Protein AF-A0A9D0VBL4-F1 (afdb_monomer_lite)

Foldseek 3Di:
DDDDDPPPPPPPDPQWAAWDDPDPPFIATPVRDTDGLVRLLVLLVPFPLLVVLVVVVVVLVVLLCVLVVVLVVLVVVLVVCVVVVHPVSVVSVVVSVVSVVSSVVSVVCVVVSVVVSSVSSSVSSRVSSRDD

Sequence (132 aa):
MIFVLSVAASGAEPFRAPIEEISHPRYEDGAHRPVAWGEVRSLARGSEAARRVRARRLGRTVLRVTFAGVTGLEVAATWSLARDDNFAALPLGAQAGMTGLCAVLL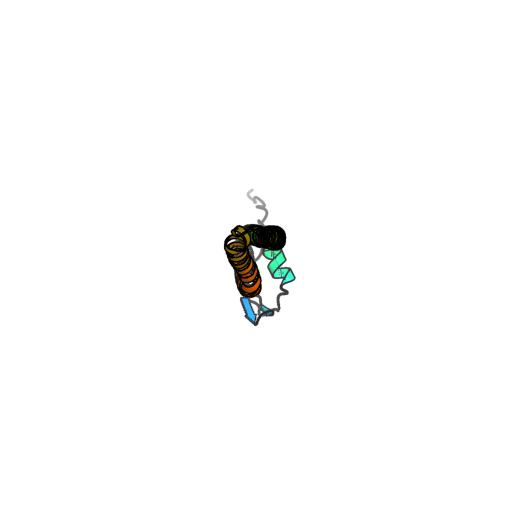WTSLPQQRLEDRALLLHGANQVLVQP

Secondary structure (DSSP, 8-state):
---------------PPPPEEEETTEEE-TT--EE-HHHHHHHTTTSHHHHHHHHHHHHHHHHHHHHHHHHHHHHHHHHHHHHTT-TTHHHHHHHHHHHHHHHHHHHHTHHHHHHHHHHHHHHHHHHHHH--

Radius of gyration: 25.79 Å; chains: 1; bounding box: 71×36×78 Å

Structure (mmCIF, N/CA/C/O backbone):
data_AF-A0A9D0VBL4-F1
#
_entry.id   AF-A0A9D0VBL4-F1
#
loop_
_atom_site.group_PDB
_atom_site.id
_atom_site.type_symbol
_atom_site.label_atom_id
_atom_site.label_alt_id
_atom_site.label_comp_id
_atom_site.label_asym_id
_atom_site.label_entity_id
_atom_site.label_seq_id
_atom_site.pdbx_PDB_ins_code
_atom_site.Cartn_x
_atom_site.Cartn_y
_atom_site.Cartn_z
_atom_site.occupancy
_atom_site.B_iso_or_equiv
_atom_site.auth_seq_id
_atom_site.auth_comp_id
_atom_site.auth_asym_id
_atom_site.auth_atom_id
_atom_site.pdbx_PDB_model_num
ATOM 1 N N . MET A 1 1 ? -46.074 24.354 46.840 1.00 37.19 1 MET A N 1
ATOM 2 C CA . MET A 1 1 ? -46.151 23.008 46.238 1.00 37.19 1 MET A CA 1
ATOM 3 C C . MET A 1 1 ? -44.958 22.875 45.301 1.00 37.19 1 MET A C 1
ATOM 5 O O . MET A 1 1 ? -44.937 23.525 44.268 1.00 37.19 1 MET A O 1
ATOM 9 N N . ILE A 1 2 ? -43.912 22.183 45.741 1.00 38.19 2 IL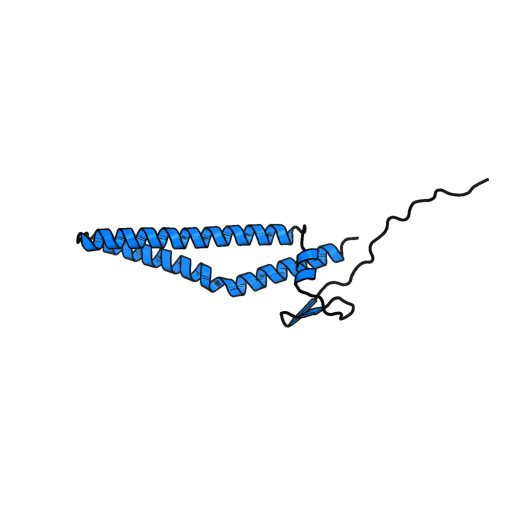E A N 1
ATOM 10 C CA . ILE A 1 2 ? -42.700 21.886 44.959 1.00 38.19 2 ILE A CA 1
ATOM 11 C C . ILE A 1 2 ? -42.865 20.453 44.459 1.00 38.19 2 ILE A C 1
ATOM 13 O O . ILE A 1 2 ? -43.261 19.646 45.283 1.00 38.19 2 ILE A O 1
ATOM 17 N N . PHE A 1 3 ? -42.604 20.161 43.180 1.00 32.22 3 PHE A N 1
ATOM 18 C CA . PHE A 1 3 ? -41.986 18.924 42.649 1.00 32.22 3 PHE A CA 1
ATOM 19 C C . PHE A 1 3 ? -41.888 19.087 41.116 1.00 32.22 3 PHE A C 1
ATOM 21 O O . PHE A 1 3 ? -42.908 19.193 40.449 1.00 32.22 3 PHE A O 1
ATOM 28 N N . VAL A 1 4 ? -40.734 19.480 40.564 1.00 34.00 4 VAL A N 1
ATOM 29 C CA . VAL A 1 4 ? -39.510 18.721 40.204 1.00 34.00 4 VAL A CA 1
ATOM 30 C C . VAL A 1 4 ? -39.441 18.589 38.679 1.00 34.00 4 VAL A C 1
ATOM 32 O O . VAL A 1 4 ? -40.259 17.925 38.052 1.00 34.00 4 VAL A O 1
ATOM 35 N N . LEU A 1 5 ? -38.443 19.270 38.103 1.00 38.03 5 LEU A N 1
ATOM 36 C CA . LEU A 1 5 ? -37.981 19.092 36.731 1.00 38.03 5 LEU A CA 1
ATOM 37 C C . LEU A 1 5 ? -37.617 17.618 36.508 1.00 38.03 5 LEU A C 1
ATOM 39 O O . LEU A 1 5 ? -36.695 17.108 37.144 1.00 38.03 5 LEU A O 1
ATOM 43 N N . SER A 1 6 ? -38.262 16.961 35.547 1.00 37.03 6 SER A N 1
ATOM 44 C CA . SER A 1 6 ? -37.695 15.774 34.909 1.00 37.03 6 SER A CA 1
ATOM 45 C C . SER A 1 6 ? -36.524 16.214 34.032 1.00 37.03 6 SER A C 1
ATOM 47 O O . SER A 1 6 ? -36.690 16.518 32.853 1.00 37.03 6 SER A O 1
ATOM 49 N N . VAL A 1 7 ? -35.328 16.271 34.618 1.00 43.00 7 VAL A N 1
ATOM 50 C CA . VAL A 1 7 ? -34.087 16.204 33.844 1.00 43.00 7 VAL A CA 1
ATOM 51 C C . VAL A 1 7 ? -34.059 14.808 33.238 1.00 43.00 7 VAL A C 1
ATOM 53 O O . VAL A 1 7 ? -33.879 13.817 33.945 1.00 43.00 7 VAL A O 1
ATOM 56 N N . ALA A 1 8 ? -34.323 14.733 31.934 1.00 40.31 8 ALA A N 1
ATOM 57 C CA . ALA A 1 8 ? -34.081 13.538 31.150 1.00 40.31 8 ALA A CA 1
ATOM 58 C C . ALA A 1 8 ? -32.628 13.124 31.392 1.00 40.31 8 ALA A C 1
ATOM 60 O O . ALA A 1 8 ? -31.702 13.874 31.079 1.00 40.31 8 ALA A O 1
ATOM 61 N N . ALA A 1 9 ? -32.453 11.962 32.019 1.00 37.75 9 ALA A N 1
ATOM 62 C CA . ALA A 1 9 ? -31.164 11.328 32.172 1.00 37.75 9 ALA A CA 1
ATOM 63 C C . ALA A 1 9 ? -30.532 11.230 30.781 1.00 37.75 9 ALA A C 1
ATOM 65 O O . ALA A 1 9 ? -31.030 10.516 29.909 1.00 37.75 9 ALA A O 1
ATOM 66 N N . SER A 1 10 ? -29.463 11.994 30.560 1.00 38.47 10 SER A N 1
ATOM 67 C CA . SER A 1 10 ? -28.549 11.751 29.457 1.00 38.47 10 SER A CA 1
ATOM 68 C C . SER A 1 10 ? -28.103 10.300 29.590 1.00 38.47 10 SER A C 1
ATOM 70 O O . SER A 1 10 ? -27.518 9.937 30.613 1.00 38.47 10 SER A O 1
ATOM 72 N N . GLY A 1 11 ? -28.443 9.465 28.609 1.00 36.50 11 GLY A N 1
ATOM 73 C CA . GLY A 1 11 ? -27.965 8.092 28.534 1.00 36.50 11 GLY A CA 1
ATOM 74 C C . GLY A 1 11 ? -26.449 8.107 28.406 1.00 36.50 11 GLY A C 1
ATOM 75 O O . GLY A 1 11 ? -25.931 8.193 27.300 1.00 36.50 11 GLY A O 1
ATOM 76 N N . ALA A 1 12 ? -25.757 8.086 29.543 1.00 39.22 12 ALA A N 1
ATOM 77 C CA . ALA A 1 12 ? -24.342 7.787 29.605 1.00 39.22 12 ALA A CA 1
ATOM 78 C C . ALA A 1 12 ? -24.206 6.313 29.216 1.00 39.22 12 ALA A C 1
ATOM 80 O O . ALA A 1 12 ? -24.600 5.424 29.976 1.00 39.22 12 ALA A O 1
ATOM 81 N N . GLU A 1 13 ? -23.740 6.063 27.994 1.00 46.62 13 GLU A N 1
ATOM 82 C CA . GLU A 1 13 ? -23.321 4.729 27.576 1.00 46.62 13 GLU A CA 1
ATOM 83 C C . GLU A 1 13 ? -22.285 4.221 28.596 1.00 46.62 13 GLU A C 1
ATOM 85 O O . GLU A 1 13 ? -21.379 4.966 28.985 1.00 46.62 13 GLU A O 1
ATOM 90 N N . PRO A 1 14 ? -22.425 2.988 29.111 1.00 51.72 14 PRO A N 1
ATOM 91 C CA . PRO A 1 14 ? -21.522 2.486 30.129 1.00 51.72 14 PRO A CA 1
ATOM 92 C C . PRO A 1 14 ? -20.116 2.377 29.542 1.00 51.72 14 PRO A C 1
ATOM 94 O O . PRO A 1 14 ? -19.897 1.653 28.570 1.00 51.72 14 PRO A O 1
ATOM 97 N N . PHE A 1 15 ? -19.174 3.077 30.178 1.00 55.50 15 PHE A N 1
ATOM 98 C CA . PHE A 1 15 ? -17.734 2.929 29.991 1.00 55.50 15 PHE A CA 1
ATOM 99 C C . PHE A 1 15 ? -17.378 1.454 29.748 1.00 55.50 15 PHE A C 1
ATOM 101 O O . PHE A 1 15 ? -17.535 0.610 30.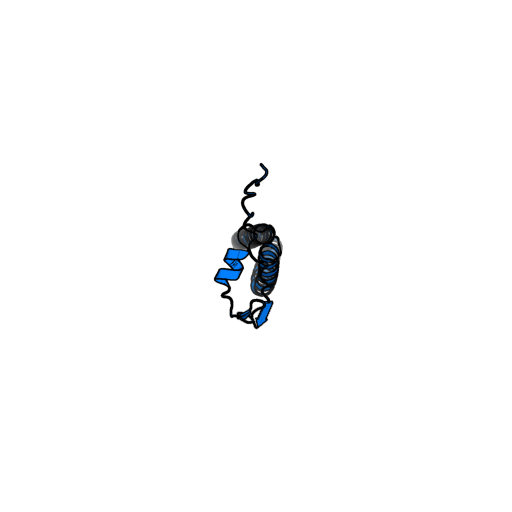637 1.00 55.50 15 PHE A O 1
ATOM 108 N N . ARG A 1 16 ? -16.941 1.128 28.527 1.00 62.75 16 ARG A N 1
ATOM 109 C CA . ARG A 1 16 ? -16.526 -0.231 28.167 1.00 62.75 16 ARG A CA 1
ATOM 110 C C . ARG A 1 16 ? -15.029 -0.351 28.369 1.00 62.75 16 ARG A C 1
ATOM 112 O O . ARG A 1 16 ? -14.256 0.472 27.885 1.00 62.75 16 ARG A O 1
ATOM 119 N N . ALA A 1 17 ? -14.626 -1.407 29.067 1.00 70.38 17 ALA A N 1
ATOM 120 C CA . ALA A 1 17 ? -13.221 -1.710 29.252 1.00 70.38 17 ALA A CA 1
ATOM 121 C C . ALA A 1 17 ? -12.511 -1.861 27.886 1.00 70.38 17 ALA A C 1
ATOM 123 O O . ALA A 1 17 ? -13.120 -2.366 26.935 1.00 70.38 17 ALA A O 1
ATOM 124 N N . PRO A 1 18 ? -11.255 -1.395 27.773 1.00 78.69 18 PRO A N 1
ATOM 125 C CA . PRO A 1 18 ? -10.525 -1.377 26.512 1.00 78.69 18 PRO A CA 1
ATOM 126 C C . PRO A 1 18 ? -10.346 -2.787 25.938 1.00 78.69 18 PRO A C 1
ATOM 128 O O . PRO A 1 18 ? -10.288 -3.772 26.670 1.00 78.69 18 PRO A O 1
ATOM 131 N N . ILE A 1 19 ? -10.258 -2.865 24.612 1.00 84.19 19 ILE A N 1
ATOM 132 C CA . ILE A 1 19 ? -9.987 -4.101 23.880 1.00 84.19 19 ILE A CA 1
ATOM 133 C C . ILE A 1 19 ? -8.472 -4.315 23.825 1.00 84.19 19 ILE A C 1
ATOM 135 O O . ILE A 1 19 ? -7.726 -3.413 23.425 1.00 84.19 19 ILE A O 1
ATOM 139 N N . GLU A 1 20 ? -8.025 -5.518 24.166 1.00 84.44 20 GLU A N 1
ATOM 140 C CA . GLU A 1 20 ? -6.624 -5.937 24.138 1.00 84.44 20 GLU A CA 1
ATOM 141 C C . GLU A 1 20 ? -6.380 -6.995 23.049 1.00 84.44 20 GLU A C 1
ATOM 143 O O . GLU A 1 20 ? -7.249 -7.807 22.725 1.00 84.44 20 GLU A O 1
ATOM 148 N N . GLU A 1 21 ? -5.187 -6.984 22.446 1.00 83.44 21 GLU A N 1
ATOM 149 C CA . GLU A 1 21 ? -4.744 -8.022 21.507 1.00 83.44 21 GLU A CA 1
ATOM 150 C C . GLU A 1 21 ? -3.869 -9.038 22.251 1.00 83.44 21 GLU A C 1
ATOM 152 O O . GLU A 1 21 ? -2.752 -8.720 22.650 1.00 83.44 21 GLU A O 1
ATOM 157 N N . ILE A 1 22 ? -4.369 -10.266 22.422 1.00 80.19 22 ILE A N 1
ATOM 158 C CA . ILE A 1 22 ? -3.669 -11.328 23.170 1.00 80.19 22 ILE A CA 1
ATOM 159 C C . ILE A 1 22 ? -2.709 -12.088 22.261 1.00 80.19 22 ILE A C 1
ATOM 161 O O . ILE A 1 22 ? -1.551 -12.328 22.589 1.00 80.19 22 ILE A O 1
ATOM 165 N N . SER A 1 23 ? -3.202 -12.512 21.101 1.00 73.00 23 SER A N 1
ATOM 166 C CA . SER A 1 23 ? -2.394 -13.159 20.067 1.00 73.00 23 SER A CA 1
ATOM 167 C C . SER A 1 23 ? -3.126 -13.040 18.749 1.00 73.00 23 SER A C 1
ATOM 169 O O . SER A 1 23 ? -4.216 -13.576 18.619 1.00 73.00 23 SER A O 1
ATOM 171 N N . HIS A 1 24 ? -2.569 -12.340 17.763 1.00 68.31 24 HIS A N 1
ATOM 172 C CA . HIS A 1 24 ? -3.272 -12.129 16.498 1.00 68.31 24 HIS A CA 1
ATOM 173 C C . HIS A 1 24 ? -3.732 -13.466 15.877 1.00 68.31 24 HIS A C 1
ATOM 175 O O . HIS A 1 24 ? -2.889 -14.345 15.683 1.00 68.31 24 HIS A O 1
ATOM 181 N N . PRO A 1 25 ? -5.021 -13.642 15.511 1.00 72.06 25 PRO A N 1
ATOM 182 C CA . PRO A 1 25 ? -6.104 -12.650 15.421 1.00 72.06 25 PRO A CA 1
ATOM 183 C C . PRO A 1 25 ? -7.118 -12.662 16.593 1.00 72.06 25 PRO A C 1
ATOM 185 O O . PRO A 1 25 ? -8.308 -12.444 16.373 1.00 72.06 25 PRO A O 1
ATOM 188 N N . ARG A 1 26 ? -6.688 -12.958 17.819 1.00 83.06 26 ARG A N 1
ATOM 189 C CA . ARG A 1 26 ? -7.498 -12.983 19.046 1.00 83.06 26 ARG A CA 1
ATOM 190 C C . ARG A 1 26 ? -7.445 -11.638 19.766 1.00 83.06 26 ARG A C 1
ATOM 192 O O . ARG A 1 26 ? -6.367 -11.174 20.145 1.00 83.06 26 ARG A O 1
ATOM 199 N N . TYR A 1 27 ? -8.625 -11.068 19.972 1.00 85.19 27 TYR A N 1
ATOM 200 C CA . TYR A 1 27 ? -8.859 -9.832 20.708 1.00 85.19 27 TYR A CA 1
ATOM 201 C C . TYR A 1 27 ? -9.844 -10.122 21.835 1.00 85.19 27 TYR A C 1
ATOM 203 O O . TYR A 1 27 ? -10.777 -10.899 21.623 1.00 85.19 27 TYR A O 1
ATOM 211 N N . GLU A 1 28 ? -9.657 -9.506 22.993 1.00 88.06 28 GLU A N 1
ATOM 212 C CA . GLU A 1 28 ? -10.576 -9.626 24.127 1.00 88.06 28 GLU A CA 1
ATOM 213 C C . GLU A 1 28 ? -10.972 -8.246 24.642 1.00 88.06 28 GLU A C 1
ATOM 215 O O . GLU A 1 28 ? -10.185 -7.304 24.570 1.00 88.06 28 GLU A O 1
ATOM 220 N N . ASP A 1 29 ? -12.205 -8.114 25.126 1.00 84.19 29 ASP A N 1
ATOM 221 C CA . ASP A 1 29 ? -12.618 -6.956 25.918 1.00 84.19 29 ASP A CA 1
ATOM 222 C C . ASP A 1 29 ? -12.192 -7.125 27.387 1.00 84.19 29 ASP A C 1
ATOM 224 O O . ASP A 1 29 ? -11.756 -8.198 27.807 1.00 84.19 29 ASP A O 1
ATOM 228 N N . GLY A 1 30 ? -12.353 -6.091 28.215 1.00 77.38 30 GLY A N 1
ATOM 229 C CA . GLY A 1 30 ? -12.015 -6.210 29.641 1.00 77.38 30 GLY A CA 1
ATOM 230 C C 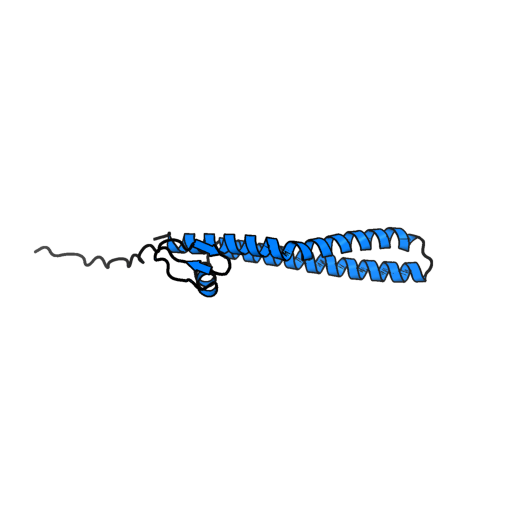. GLY A 1 30 ? -12.941 -7.115 30.467 1.00 77.38 30 GLY A C 1
ATOM 231 O O . GLY A 1 30 ? -12.804 -7.152 31.686 1.00 77.38 30 GLY A O 1
ATOM 232 N N . ALA A 1 31 ? -13.876 -7.836 29.840 1.00 82.56 31 ALA A N 1
ATOM 233 C CA . ALA A 1 31 ? -14.624 -8.936 30.447 1.00 82.56 31 ALA A CA 1
ATOM 234 C C . ALA A 1 31 ? -14.122 -10.316 29.967 1.00 82.56 31 ALA A C 1
ATOM 236 O O . ALA A 1 31 ? -14.809 -11.319 30.186 1.00 82.56 31 ALA A O 1
ATOM 237 N N . HIS A 1 32 ? -12.951 -10.373 29.318 1.00 81.56 32 HIS A N 1
ATOM 238 C CA . HIS A 1 32 ? -12.354 -11.574 28.721 1.00 81.56 32 HIS A CA 1
ATOM 239 C C . HIS A 1 32 ? -13.249 -12.253 27.682 1.00 81.56 32 HIS A C 1
ATOM 241 O O . HIS A 1 32 ? -13.216 -13.474 27.496 1.00 81.56 32 HIS A O 1
ATOM 247 N N . ARG A 1 33 ? -14.097 -11.475 27.001 1.00 84.88 33 ARG A N 1
ATOM 248 C CA . ARG A 1 33 ? -14.922 -12.001 25.916 1.00 84.88 33 ARG A CA 1
ATOM 249 C C . ARG A 1 33 ? -14.182 -11.844 24.597 1.00 84.88 33 ARG A C 1
ATOM 251 O O . ARG A 1 33 ? -13.637 -10.773 24.333 1.00 84.88 33 ARG A O 1
ATOM 258 N N . PRO A 1 34 ? -14.194 -12.873 23.736 1.00 85.50 34 PRO A N 1
ATOM 259 C CA . PRO A 1 34 ? -13.558 -12.781 22.435 1.00 85.50 34 PRO A CA 1
ATOM 260 C C . PRO A 1 34 ? -14.280 -11.745 21.567 1.00 85.50 34 PRO A C 1
ATOM 262 O O . PRO A 1 34 ? -15.484 -11.846 21.333 1.00 85.50 34 PRO A O 1
ATOM 265 N N . VAL A 1 35 ? -13.525 -10.782 21.044 1.00 85.25 35 VAL A N 1
ATOM 266 C CA . VAL A 1 35 ? -14.008 -9.739 20.136 1.00 85.25 35 VAL A CA 1
ATOM 267 C C . VAL A 1 35 ? -13.520 -10.035 18.722 1.00 85.25 35 VAL A C 1
ATOM 269 O O . VAL A 1 35 ? -12.334 -10.263 18.466 1.00 85.25 35 VAL A O 1
ATOM 272 N N . ALA A 1 36 ? -14.435 -10.015 17.756 1.00 88.25 36 ALA A N 1
ATOM 273 C CA . ALA A 1 36 ? -14.063 -10.193 16.360 1.00 88.25 36 ALA A CA 1
ATOM 274 C C . ALA A 1 36 ? -13.362 -8.935 15.821 1.00 88.25 36 ALA A C 1
ATOM 276 O O . ALA A 1 36 ? -13.802 -7.809 16.042 1.00 88.25 36 ALA A O 1
ATOM 277 N N . TRP A 1 37 ? -12.337 -9.102 14.981 1.00 87.56 37 TRP A N 1
ATOM 278 C CA . TRP A 1 37 ? -11.667 -7.965 14.330 1.00 87.56 37 TRP A CA 1
ATOM 279 C C . TRP A 1 37 ? -12.625 -7.061 13.525 1.00 87.56 37 TRP A C 1
ATOM 281 O O . TRP A 1 37 ? -12.395 -5.858 13.378 1.00 87.56 37 TRP A O 1
ATOM 291 N N . GLY A 1 38 ? -13.710 -7.629 12.988 1.00 86.69 38 GLY A N 1
ATOM 292 C CA . GLY A 1 38 ? -14.762 -6.862 12.318 1.00 86.69 38 GLY A CA 1
ATOM 293 C C . GLY A 1 38 ? -15.407 -5.816 13.230 1.00 86.69 38 GLY A C 1
ATOM 294 O O . GLY A 1 38 ? -15.657 -4.701 12.769 1.00 86.69 38 GLY A O 1
ATOM 295 N N . GLU A 1 39 ? -15.588 -6.157 14.507 1.00 86.38 39 GLU A N 1
ATOM 296 C CA . GLU A 1 39 ? -16.162 -5.304 15.547 1.00 86.38 39 GLU A CA 1
ATOM 297 C C . GLU A 1 39 ? -15.176 -4.212 15.987 1.00 86.38 39 GLU A C 1
ATOM 299 O O . GLU A 1 39 ? -15.519 -3.030 15.963 1.00 86.38 39 GLU A O 1
ATOM 304 N N . VAL A 1 40 ? -13.906 -4.567 16.234 1.00 85.25 40 VAL A N 1
ATOM 305 C CA . VAL A 1 40 ? -12.825 -3.588 16.490 1.00 85.25 40 VAL A CA 1
ATOM 306 C C . VAL A 1 40 ? -12.759 -2.558 15.360 1.00 85.25 40 VAL A C 1
ATOM 308 O O . VAL A 1 40 ? -12.696 -1.346 15.575 1.00 85.25 40 VAL A O 1
ATOM 311 N N . ARG A 1 41 ? -12.830 -3.033 14.110 1.00 87.19 41 ARG A N 1
ATOM 312 C CA . ARG A 1 41 ? -12.807 -2.162 12.936 1.00 87.19 41 ARG A CA 1
ATOM 313 C C . ARG A 1 41 ? -14.051 -1.286 12.844 1.00 87.19 41 ARG A C 1
ATOM 315 O O . ARG A 1 41 ? -13.911 -0.154 12.385 1.00 87.19 41 ARG A O 1
ATOM 322 N N . SER A 1 42 ? -15.243 -1.786 13.181 1.00 87.62 42 SER A N 1
ATOM 323 C CA . SER A 1 42 ? -16.456 -0.960 13.183 1.00 87.62 42 SER A CA 1
ATOM 324 C C . SER A 1 42 ? -16.424 0.098 14.274 1.00 87.62 42 SER A C 1
ATOM 326 O O . SER A 1 42 ? -16.780 1.228 13.970 1.00 87.62 42 SER A O 1
ATOM 328 N N . LEU A 1 43 ? -15.920 -0.222 15.468 1.00 85.62 43 LEU A N 1
ATOM 329 C CA . LEU A 1 43 ? -15.754 0.737 16.566 1.00 85.62 43 LEU A CA 1
ATOM 330 C C . LEU A 1 43 ? -14.772 1.851 16.198 1.00 85.62 43 LEU A C 1
ATOM 332 O O . LEU A 1 43 ? -15.026 3.026 16.430 1.00 85.62 43 LEU A O 1
ATOM 336 N N . ALA A 1 44 ? -13.682 1.504 15.512 1.00 87.38 44 ALA A N 1
ATOM 337 C CA . ALA A 1 44 ? -12.752 2.500 14.998 1.00 87.38 44 ALA A CA 1
ATOM 338 C C . ALA A 1 44 ? -13.319 3.333 13.825 1.00 87.38 44 ALA A C 1
ATOM 340 O O . ALA A 1 44 ? -12.673 4.310 13.426 1.00 87.38 44 ALA A O 1
ATOM 341 N N . ARG A 1 45 ? -14.470 2.985 13.214 1.00 84.06 45 ARG A N 1
ATOM 342 C CA . ARG A 1 45 ? -15.032 3.771 12.094 1.00 84.06 45 ARG A CA 1
ATOM 343 C C . ARG A 1 45 ? -15.450 5.144 12.607 1.00 84.06 45 ARG A C 1
ATOM 345 O O . ARG A 1 45 ? -16.310 5.259 13.459 1.00 84.06 45 ARG A O 1
ATOM 352 N N . GLY A 1 46 ? -14.863 6.186 12.027 1.00 79.62 46 GLY A N 1
ATOM 353 C CA . GLY A 1 46 ? -15.129 7.573 12.418 1.00 79.62 46 GLY A CA 1
ATOM 354 C C . GLY A 1 46 ? -14.070 8.155 13.353 1.00 79.62 46 GLY A C 1
ATOM 355 O O . GLY A 1 46 ? -13.949 9.373 13.419 1.00 79.62 46 GLY A O 1
ATOM 356 N N . SER A 1 47 ? -13.224 7.318 13.966 1.00 86.50 47 SER A N 1
ATOM 357 C CA . SER A 1 47 ? -12.059 7.791 14.722 1.00 86.50 47 SER A CA 1
ATOM 358 C C . SER A 1 47 ? -11.045 8.511 13.823 1.00 86.50 47 SER A C 1
ATOM 360 O O . SER A 1 47 ? -10.870 8.194 12.635 1.00 86.50 47 SER A O 1
ATOM 362 N N . GLU A 1 48 ? -10.295 9.445 14.407 1.00 87.12 48 GLU A N 1
ATOM 363 C CA . GLU A 1 48 ? -9.171 10.080 13.721 1.00 87.12 48 GLU A CA 1
ATOM 364 C C . GLU A 1 48 ? -8.103 9.049 13.306 1.00 87.12 48 GLU A C 1
ATOM 366 O O . GLU A 1 48 ? -7.520 9.157 12.221 1.00 87.12 48 GLU A O 1
ATOM 371 N N . ALA A 1 49 ? -7.895 8.004 14.113 1.00 86.62 49 ALA A N 1
ATOM 372 C CA . ALA A 1 49 ? -6.990 6.906 13.790 1.00 86.62 49 ALA A CA 1
ATOM 373 C C . ALA A 1 49 ? -7.376 6.212 12.472 1.00 86.62 49 ALA A C 1
ATOM 375 O O . ALA A 1 49 ? -6.519 6.007 11.606 1.00 86.62 49 ALA A O 1
ATOM 376 N N . ALA A 1 50 ? -8.666 5.933 12.250 1.00 88.12 50 ALA A N 1
ATOM 377 C CA . ALA A 1 50 ? -9.133 5.347 10.994 1.00 88.12 50 ALA A CA 1
ATOM 378 C C . ALA A 1 50 ? -8.910 6.276 9.791 1.00 88.12 50 ALA A C 1
ATOM 380 O O . ALA A 1 50 ? -8.535 5.802 8.713 1.00 88.12 50 ALA A O 1
ATOM 381 N N . ARG A 1 51 ? -9.081 7.594 9.961 1.00 89.38 51 ARG A N 1
ATOM 382 C CA . ARG A 1 51 ? -8.773 8.586 8.914 1.00 89.38 51 ARG A CA 1
ATOM 383 C C . ARG A 1 51 ? -7.281 8.590 8.572 1.00 89.38 51 ARG A C 1
ATOM 385 O O . ARG A 1 51 ? -6.929 8.513 7.393 1.00 89.38 51 ARG A O 1
ATOM 392 N N . ARG A 1 52 ? -6.408 8.603 9.585 1.00 90.25 52 ARG A N 1
ATOM 393 C CA . ARG A 1 52 ? -4.945 8.549 9.407 1.00 90.25 52 ARG A CA 1
ATOM 394 C C . ARG A 1 52 ? -4.508 7.260 8.705 1.00 90.25 52 ARG A C 1
ATOM 396 O O . ARG A 1 52 ? -3.723 7.322 7.761 1.00 90.25 52 ARG A O 1
ATOM 403 N N . VAL A 1 53 ? -5.055 6.106 9.093 1.00 91.06 53 VAL A N 1
ATOM 404 C CA . VAL A 1 53 ? -4.757 4.815 8.442 1.00 91.06 53 VAL A CA 1
ATOM 405 C C . VAL A 1 53 ? -5.193 4.815 6.975 1.00 91.06 53 VAL A C 1
ATOM 407 O O . VAL A 1 53 ? -4.422 4.386 6.115 1.00 91.06 53 VAL A O 1
ATOM 410 N N . ARG A 1 54 ? -6.382 5.345 6.648 1.00 90.94 54 ARG A N 1
ATOM 411 C CA . ARG A 1 54 ? -6.832 5.481 5.247 1.00 90.94 54 ARG A CA 1
ATOM 412 C C . ARG A 1 54 ? -5.883 6.354 4.429 1.00 90.94 54 ARG A C 1
ATOM 414 O O . ARG A 1 54 ? -5.432 5.910 3.376 1.00 90.94 54 ARG A O 1
ATOM 421 N N . ALA A 1 55 ? -5.529 7.537 4.931 1.00 91.62 55 ALA A N 1
ATOM 422 C CA . ALA A 1 55 ? -4.597 8.439 4.253 1.00 91.62 55 ALA A CA 1
ATOM 423 C C . ALA A 1 55 ? -3.231 7.772 4.013 1.00 91.62 55 ALA A C 1
ATOM 425 O O . ALA A 1 55 ? -2.723 7.781 2.892 1.00 91.62 55 ALA A O 1
ATOM 426 N N . ARG A 1 56 ? -2.680 7.088 5.027 1.00 91.75 56 ARG A N 1
ATOM 427 C CA . ARG A 1 56 ? -1.423 6.331 4.900 1.00 91.75 56 ARG A CA 1
ATOM 428 C C . ARG A 1 56 ? -1.516 5.222 3.857 1.00 91.75 56 ARG A C 1
ATOM 430 O O . ARG A 1 56 ? -0.555 4.986 3.131 1.00 91.75 56 ARG A O 1
ATOM 437 N N . ARG A 1 57 ? -2.629 4.486 3.802 1.00 92.00 57 ARG A N 1
ATOM 438 C CA . ARG A 1 57 ? -2.827 3.407 2.816 1.00 92.00 57 ARG A CA 1
ATOM 439 C C . ARG A 1 57 ? -2.913 3.944 1.399 1.00 92.00 57 ARG A C 1
ATOM 441 O O . ARG A 1 57 ? -2.298 3.360 0.511 1.00 92.00 57 ARG A O 1
ATOM 448 N N . LEU A 1 58 ? -3.631 5.047 1.205 1.00 93.62 58 LEU A N 1
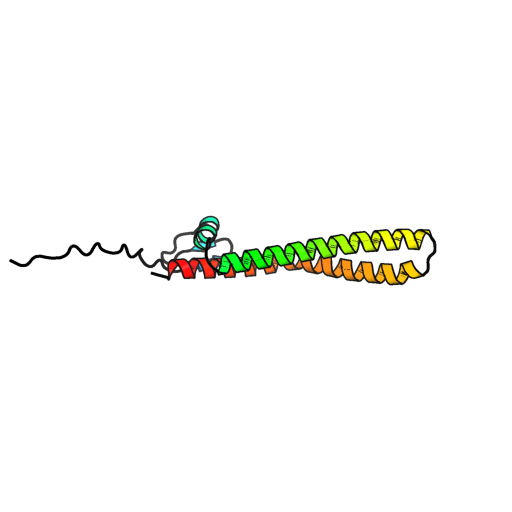ATOM 449 C CA . LEU A 1 58 ? -3.712 5.720 -0.088 1.00 93.62 58 LEU A CA 1
ATOM 450 C C . LEU A 1 58 ? -2.331 6.201 -0.529 1.00 93.62 58 LEU A C 1
ATOM 452 O O . LEU A 1 58 ? -1.885 5.794 -1.595 1.00 93.62 58 LEU A O 1
ATOM 456 N N . GLY A 1 59 ? -1.611 6.942 0.320 1.00 91.81 59 GLY A N 1
ATOM 457 C CA . GLY A 1 59 ? -0.260 7.419 0.003 1.00 91.81 59 GLY A CA 1
ATOM 458 C C . GLY A 1 59 ? 0.693 6.286 -0.390 1.00 91.81 59 GLY A C 1
ATOM 459 O O . GLY A 1 59 ? 1.364 6.362 -1.413 1.00 91.81 59 GLY A O 1
ATOM 460 N N . ARG A 1 60 ? 0.681 5.172 0.353 1.00 92.88 60 ARG A N 1
ATOM 461 C CA . ARG A 1 60 ? 1.487 3.984 0.022 1.00 92.88 60 ARG A CA 1
ATOM 462 C C . ARG A 1 60 ? 1.054 3.292 -1.269 1.00 92.88 60 ARG A C 1
ATOM 464 O O . ARG A 1 60 ? 1.901 2.795 -2.001 1.00 92.88 60 ARG A O 1
ATOM 471 N N . THR A 1 61 ? -0.248 3.223 -1.536 1.00 92.44 61 THR A N 1
ATOM 472 C CA . THR A 1 61 ? -0.774 2.610 -2.766 1.00 92.44 61 THR A CA 1
ATOM 473 C C . THR A 1 61 ? -0.375 3.438 -3.977 1.00 92.44 61 THR A C 1
ATOM 475 O O . THR A 1 61 ? 0.127 2.878 -4.945 1.00 92.44 61 THR A O 1
ATOM 478 N N . VAL A 1 62 ? -0.513 4.763 -3.884 1.00 95.50 62 VAL A N 1
ATOM 479 C CA . VAL A 1 62 ? -0.057 5.696 -4.917 1.00 95.50 62 VAL A CA 1
ATOM 480 C C . VAL A 1 62 ? 1.438 5.517 -5.154 1.00 95.50 62 VAL A C 1
ATOM 482 O O . VAL A 1 62 ? 1.823 5.254 -6.283 1.00 95.50 62 VAL A O 1
ATOM 485 N N . LEU A 1 63 ? 2.268 5.532 -4.104 1.00 93.69 63 LEU A N 1
ATOM 486 C CA . LEU A 1 63 ? 3.712 5.310 -4.244 1.00 93.69 63 LEU A CA 1
ATOM 487 C C . LEU A 1 63 ? 4.034 3.991 -4.959 1.00 93.69 63 LEU A C 1
ATOM 489 O O . LEU A 1 63 ? 4.828 3.987 -5.892 1.00 93.69 63 LEU A O 1
ATOM 493 N N . ARG A 1 64 ? 3.395 2.880 -4.573 1.00 93.38 64 ARG A N 1
ATOM 494 C CA . ARG A 1 64 ? 3.618 1.575 -5.220 1.00 93.38 64 ARG A CA 1
ATOM 495 C C . ARG A 1 64 ? 3.272 1.592 -6.700 1.00 93.38 64 ARG A C 1
ATOM 497 O O . ARG A 1 64 ? 4.046 1.081 -7.501 1.00 93.38 64 ARG A O 1
ATOM 504 N N . VAL A 1 65 ? 2.113 2.148 -7.043 1.00 94.44 65 VAL A N 1
ATOM 505 C CA . VAL A 1 65 ? 1.647 2.217 -8.431 1.00 94.44 65 VAL A CA 1
ATOM 506 C C . VAL A 1 65 ? 2.558 3.127 -9.248 1.00 94.44 65 VAL A C 1
ATOM 508 O O . VAL A 1 65 ? 2.951 2.744 -10.344 1.00 94.44 65 VAL A O 1
ATOM 511 N N . THR A 1 66 ? 2.954 4.278 -8.702 1.00 95.44 66 THR A N 1
ATOM 512 C CA . THR A 1 66 ? 3.866 5.208 -9.373 1.00 95.44 66 THR A CA 1
ATOM 513 C C . THR A 1 66 ? 5.222 4.564 -9.628 1.00 95.44 66 THR A C 1
ATOM 515 O O . THR A 1 66 ? 5.660 4.548 -10.770 1.00 95.44 66 THR A O 1
ATOM 518 N N . PHE A 1 67 ? 5.867 3.982 -8.612 1.00 94.69 67 PHE A N 1
ATOM 519 C CA . PHE A 1 67 ? 7.168 3.335 -8.797 1.00 94.69 67 PHE A CA 1
ATOM 520 C C . PHE A 1 67 ? 7.085 2.163 -9.779 1.00 94.69 67 PHE A C 1
ATOM 522 O O . PHE A 1 67 ? 7.885 2.101 -10.702 1.00 94.69 67 PHE A O 1
ATOM 529 N N . ALA A 1 68 ? 6.084 1.284 -9.651 1.00 93.25 68 ALA A N 1
ATOM 530 C CA . ALA A 1 68 ? 5.909 0.170 -10.583 1.00 93.25 68 ALA A CA 1
ATOM 531 C C . ALA A 1 68 ? 5.660 0.644 -12.028 1.00 93.25 68 ALA A C 1
ATOM 533 O O . ALA A 1 68 ? 6.220 0.082 -12.968 1.00 93.25 68 ALA A O 1
ATOM 534 N N . GLY A 1 69 ? 4.846 1.689 -12.201 1.00 96.25 69 GLY A N 1
ATOM 535 C CA . GLY A 1 69 ? 4.564 2.284 -13.505 1.00 96.25 69 GLY A CA 1
ATOM 536 C C . GLY A 1 69 ? 5.800 2.924 -14.134 1.00 96.25 69 GLY A C 1
ATOM 537 O O . GLY A 1 69 ? 6.113 2.633 -15.286 1.00 96.25 69 GLY A O 1
ATOM 538 N N . VAL A 1 70 ? 6.533 3.744 -13.371 1.00 96.75 70 VAL A N 1
ATOM 539 C CA . VAL A 1 70 ? 7.769 4.390 -13.838 1.00 96.75 70 VAL A CA 1
ATOM 540 C C . VAL A 1 70 ? 8.815 3.340 -14.200 1.00 96.75 70 VAL A C 1
ATOM 542 O O . VAL A 1 70 ? 9.353 3.407 -15.297 1.00 96.75 70 VAL A O 1
ATOM 545 N N . THR A 1 71 ? 9.027 2.312 -13.371 1.00 96.50 71 THR A N 1
ATOM 546 C CA . THR A 1 71 ? 9.943 1.210 -13.710 1.00 96.50 71 THR A CA 1
ATOM 547 C C . THR A 1 71 ? 9.561 0.529 -15.020 1.00 96.50 71 THR A C 1
ATOM 549 O O . THR A 1 71 ? 10.432 0.265 -15.842 1.00 96.50 71 THR A O 1
ATOM 552 N N . GLY A 1 72 ? 8.273 0.253 -15.249 1.00 95.44 72 GLY A N 1
ATOM 553 C CA . GLY A 1 72 ? 7.821 -0.353 -16.504 1.00 95.44 72 GLY A CA 1
ATOM 554 C C . GLY A 1 72 ? 8.132 0.517 -17.726 1.00 95.44 72 GLY A C 1
ATOM 555 O O . GLY A 1 72 ? 8.618 0.008 -18.736 1.00 95.44 72 GLY A O 1
ATOM 556 N N . LEU A 1 73 ? 7.903 1.830 -17.616 1.00 97.44 73 LEU A N 1
ATOM 557 C CA . LEU A 1 73 ? 8.239 2.791 -18.669 1.00 97.44 73 LEU A CA 1
ATOM 558 C C . LEU A 1 73 ? 9.750 2.881 -18.904 1.00 97.44 73 LEU A C 1
ATOM 560 O O . LEU A 1 73 ? 10.189 2.859 -20.052 1.00 97.44 73 LEU A O 1
ATOM 564 N N . GLU A 1 74 ? 10.541 2.944 -17.835 1.00 96.81 74 GLU A N 1
ATOM 565 C CA . GLU A 1 74 ? 12.001 3.005 -17.915 1.00 96.81 74 GLU A CA 1
ATOM 566 C C . GLU A 1 74 ? 12.571 1.739 -18.563 1.00 96.81 74 GLU A C 1
ATOM 568 O O . GLU A 1 74 ? 13.381 1.845 -19.476 1.00 96.81 74 GLU A O 1
ATOM 573 N N . VAL A 1 75 ? 12.088 0.549 -18.190 1.00 96.38 75 VAL A N 1
ATOM 574 C CA . VAL A 1 75 ? 12.500 -0.719 -18.818 1.00 96.38 75 VAL A CA 1
ATOM 575 C C . VAL A 1 75 ? 12.145 -0.749 -20.305 1.00 96.38 75 VAL A C 1
ATOM 577 O O . VAL A 1 75 ? 12.971 -1.165 -21.118 1.00 96.38 75 VAL A O 1
ATOM 580 N N . ALA A 1 76 ? 10.947 -0.295 -20.685 1.00 97.06 76 ALA A N 1
ATOM 581 C CA . ALA A 1 76 ? 10.544 -0.238 -22.090 1.00 97.06 76 ALA A CA 1
ATOM 582 C C . ALA A 1 76 ? 11.423 0.732 -22.901 1.00 97.06 76 ALA A C 1
ATOM 584 O O . ALA A 1 76 ? 11.850 0.402 -24.010 1.00 97.06 76 ALA A O 1
ATOM 585 N N . ALA A 1 77 ? 11.739 1.899 -22.335 1.00 95.44 77 ALA A N 1
ATOM 586 C CA . ALA A 1 77 ? 12.632 2.873 -22.952 1.00 95.44 77 ALA A CA 1
ATOM 587 C C . ALA A 1 77 ? 14.069 2.335 -23.066 1.00 95.44 77 ALA A C 1
ATOM 589 O O . ALA A 1 77 ? 14.668 2.421 -24.138 1.00 95.44 77 ALA A O 1
ATOM 590 N N .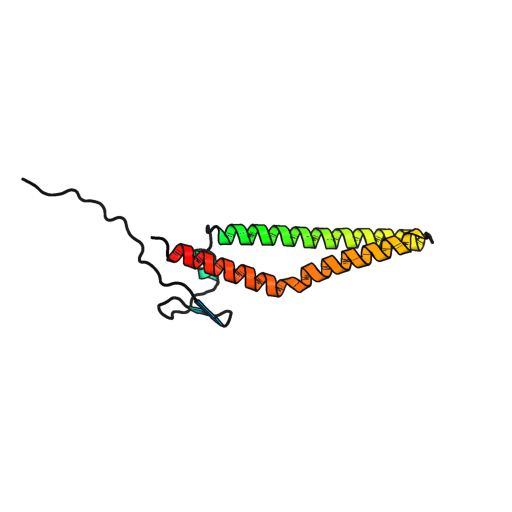 THR A 1 78 ? 14.596 1.700 -22.013 1.00 96.69 78 THR A N 1
ATOM 591 C CA . THR A 1 78 ? 15.900 1.021 -22.039 1.00 96.69 78 THR A CA 1
ATOM 592 C C . THR A 1 78 ? 15.938 -0.058 -23.111 1.00 96.69 78 THR A C 1
ATOM 594 O O . THR A 1 78 ? 16.913 -0.136 -23.850 1.00 96.69 78 THR A O 1
ATOM 597 N N . TRP A 1 79 ? 14.882 -0.866 -23.233 1.00 97.12 79 TRP A N 1
ATOM 598 C CA . TRP A 1 79 ? 14.791 -1.909 -24.253 1.00 97.12 79 TRP A CA 1
ATOM 599 C C . TRP A 1 79 ? 14.815 -1.333 -25.672 1.00 97.12 79 TRP A C 1
ATOM 601 O O . TRP A 1 79 ? 15.518 -1.859 -26.533 1.00 97.12 79 TRP A O 1
ATOM 611 N N . SER A 1 80 ? 14.078 -0.243 -25.913 1.00 97.19 80 SER A N 1
ATOM 612 C CA . SER A 1 80 ? 14.099 0.450 -27.206 1.00 97.19 80 SER A CA 1
ATOM 613 C C . SER A 1 80 ? 15.500 0.965 -27.535 1.00 97.19 80 SER A C 1
ATOM 615 O O . SER A 1 80 ? 16.010 0.686 -28.612 1.00 97.19 80 SER A O 1
ATOM 617 N N . LEU A 1 81 ? 16.151 1.649 -26.589 1.00 96.06 81 LEU A N 1
ATOM 618 C CA . LEU A 1 81 ? 17.497 2.196 -26.784 1.00 96.06 81 LEU A CA 1
ATOM 619 C C . LEU A 1 81 ? 18.556 1.106 -26.972 1.00 96.06 81 LEU A C 1
ATOM 621 O O . LEU A 1 81 ? 19.461 1.272 -27.782 1.00 96.06 81 LEU A O 1
ATOM 625 N N . ALA A 1 82 ? 18.445 -0.004 -26.240 1.00 95.56 82 ALA A N 1
ATOM 626 C CA . ALA A 1 82 ? 19.361 -1.133 -26.363 1.00 95.56 82 ALA A CA 1
ATOM 627 C C . ALA A 1 82 ? 19.237 -1.818 -27.729 1.00 95.56 82 ALA A C 1
ATOM 629 O O . ALA A 1 82 ? 20.239 -2.258 -28.279 1.00 95.56 82 ALA A O 1
ATOM 630 N N . ARG A 1 83 ? 18.020 -1.893 -28.288 1.00 96.94 83 ARG A N 1
ATOM 631 C CA . ARG A 1 83 ? 17.794 -2.424 -29.640 1.00 96.94 83 ARG A CA 1
ATOM 632 C C . ARG A 1 83 ? 18.417 -1.539 -30.725 1.00 96.94 83 ARG A C 1
ATOM 634 O O . ARG A 1 83 ? 18.809 -2.068 -31.758 1.00 96.94 83 ARG A O 1
ATOM 641 N N . ASP A 1 84 ? 18.522 -0.239 -30.472 1.00 96.75 84 ASP A N 1
ATOM 642 C CA . ASP A 1 84 ? 19.113 0.737 -31.390 1.00 96.75 84 ASP A CA 1
ATOM 643 C C . ASP A 1 84 ? 20.628 0.943 -31.154 1.00 96.75 84 ASP A C 1
ATOM 645 O O . ASP A 1 84 ? 21.191 1.929 -31.630 1.00 96.75 84 ASP A O 1
ATOM 649 N N . ASP A 1 85 ? 21.287 0.063 -30.381 1.00 93.88 85 ASP A N 1
ATOM 650 C CA . ASP A 1 85 ? 22.700 0.167 -29.967 1.00 93.88 85 ASP A CA 1
ATOM 651 C C . ASP A 1 85 ? 23.071 1.538 -29.362 1.00 93.88 85 ASP A C 1
ATOM 653 O O . ASP A 1 85 ? 24.210 2.014 -29.426 1.00 93.88 85 ASP A O 1
ATOM 657 N N . ASN A 1 86 ? 22.098 2.203 -28.737 1.00 95.44 86 ASN A N 1
ATOM 658 C CA . ASN A 1 86 ? 22.300 3.519 -28.159 1.00 95.44 86 ASN A CA 1
ATOM 659 C C . ASN A 1 86 ? 22.987 3.400 -26.792 1.00 95.44 86 ASN A C 1
ATOM 661 O O . ASN A 1 86 ? 22.465 2.783 -25.860 1.00 95.44 86 ASN A O 1
ATOM 665 N N . PHE A 1 87 ? 24.133 4.068 -26.633 1.00 93.44 87 PHE A N 1
ATOM 666 C CA . PHE A 1 87 ? 24.910 4.062 -25.389 1.00 93.44 87 PHE A CA 1
ATOM 667 C C . PHE A 1 87 ? 24.114 4.552 -24.164 1.00 93.44 87 PHE A C 1
ATOM 669 O O . PHE A 1 87 ? 24.424 4.167 -23.035 1.00 93.44 87 PHE A O 1
ATOM 676 N N . ALA A 1 88 ? 23.068 5.363 -24.368 1.00 92.88 88 ALA A N 1
ATOM 677 C CA . ALA A 1 88 ? 22.179 5.837 -23.309 1.00 92.88 88 ALA A CA 1
ATOM 678 C C . ALA A 1 88 ? 21.337 4.716 -22.664 1.00 92.88 88 ALA A C 1
ATOM 680 O O . ALA A 1 88 ? 20.790 4.912 -21.577 1.00 92.88 88 ALA A O 1
ATOM 681 N N . ALA A 1 89 ? 21.266 3.528 -23.277 1.00 93.69 89 ALA A N 1
ATOM 682 C CA . ALA A 1 89 ? 20.572 2.374 -22.711 1.00 93.69 89 ALA A CA 1
ATOM 683 C C . ALA A 1 89 ? 21.166 1.933 -21.363 1.00 93.69 89 ALA A C 1
ATOM 685 O O . ALA A 1 89 ? 20.421 1.560 -20.458 1.00 93.69 89 ALA A O 1
ATOM 686 N N . LEU A 1 90 ? 22.493 2.014 -21.199 1.00 93.88 90 LEU A N 1
ATOM 687 C CA . LEU A 1 90 ? 23.179 1.612 -19.967 1.00 93.88 90 LEU A CA 1
ATOM 688 C C . LEU A 1 90 ? 22.800 2.482 -18.755 1.00 93.88 90 LEU A C 1
ATOM 690 O O . LEU A 1 90 ? 22.318 1.922 -17.766 1.00 93.88 90 LEU A O 1
ATOM 694 N N . PRO A 1 91 ? 22.962 3.823 -18.786 1.00 95.56 91 PRO A N 1
ATOM 695 C CA . PRO A 1 91 ? 22.570 4.658 -17.654 1.00 95.56 91 PRO A CA 1
ATOM 696 C C . PRO A 1 91 ? 21.060 4.605 -17.390 1.00 95.56 91 PRO A C 1
ATOM 698 O O . PRO A 1 91 ? 20.658 4.551 -16.228 1.00 95.56 91 PRO A O 1
ATOM 701 N N . LEU A 1 92 ? 20.223 4.539 -18.435 1.00 95.00 92 LEU A N 1
ATOM 702 C CA . LEU A 1 92 ? 18.774 4.421 -18.252 1.00 95.00 92 LEU A CA 1
ATOM 703 C C . LEU A 1 92 ? 18.384 3.073 -17.627 1.00 95.00 92 LEU A C 1
ATOM 705 O O . LEU A 1 92 ? 17.529 3.028 -16.749 1.00 95.00 92 LEU A O 1
ATOM 709 N N . GLY A 1 93 ? 19.039 1.979 -18.023 1.00 94.44 93 GLY A N 1
ATOM 710 C CA . GLY A 1 93 ? 18.828 0.657 -17.429 1.00 94.44 93 GLY A CA 1
ATOM 711 C C . GLY A 1 93 ? 19.237 0.592 -15.957 1.00 94.44 93 GLY A C 1
ATOM 712 O O . GLY A 1 93 ? 18.522 0.003 -15.146 1.00 94.44 93 GLY A O 1
ATOM 713 N N . ALA A 1 94 ? 20.341 1.247 -15.585 1.00 96.06 94 ALA A N 1
ATOM 714 C CA . ALA A 1 94 ? 20.742 1.372 -14.184 1.00 96.06 94 ALA A CA 1
ATOM 715 C C . ALA A 1 94 ? 19.695 2.147 -13.363 1.00 96.06 94 ALA A C 1
ATOM 717 O O . ALA A 1 94 ? 19.320 1.709 -12.272 1.00 96.06 94 ALA A O 1
ATOM 718 N N . GLN A 1 95 ? 19.171 3.251 -13.906 1.00 96.19 95 GLN A N 1
ATOM 719 C CA . GLN A 1 95 ? 18.078 4.006 -13.288 1.00 96.19 95 GLN A CA 1
ATOM 720 C C . GLN A 1 95 ? 16.816 3.145 -13.133 1.00 96.19 95 GLN A C 1
ATOM 722 O O . GLN A 1 95 ? 16.286 3.052 -12.026 1.00 96.19 95 GLN A O 1
ATOM 727 N N . ALA A 1 96 ? 16.399 2.445 -14.193 1.00 95.12 96 ALA A N 1
ATOM 728 C CA . ALA A 1 96 ? 15.257 1.531 -14.172 1.00 95.12 96 ALA A CA 1
ATOM 729 C C . ALA A 1 96 ? 15.389 0.471 -13.069 1.00 95.12 96 ALA A C 1
ATOM 731 O O . ALA A 1 96 ? 14.433 0.190 -12.341 1.00 95.12 96 ALA A O 1
ATOM 732 N N . GLY A 1 97 ? 16.594 -0.084 -12.905 1.00 95.19 97 GLY A N 1
ATOM 733 C CA . GLY A 1 97 ? 16.914 -1.029 -11.838 1.00 95.19 97 GLY A CA 1
ATOM 734 C C . GLY A 1 97 ? 16.733 -0.433 -10.440 1.00 95.19 97 GLY A C 1
ATOM 735 O O . GLY A 1 97 ? 16.116 -1.067 -9.582 1.00 95.19 97 GLY A O 1
ATOM 736 N N . MET A 1 98 ? 17.200 0.798 -10.211 1.00 96.56 98 MET A N 1
ATOM 737 C CA . MET A 1 98 ? 17.034 1.488 -8.925 1.00 96.56 98 MET A CA 1
ATOM 738 C C . MET A 1 98 ? 15.569 1.823 -8.631 1.00 96.56 98 MET A C 1
ATOM 740 O O . MET A 1 98 ? 15.092 1.572 -7.521 1.00 96.56 98 MET A O 1
ATOM 744 N N . THR A 1 99 ? 14.826 2.326 -9.618 1.00 95.31 99 THR A N 1
ATOM 745 C CA . THR A 1 99 ? 13.385 2.582 -9.479 1.00 95.31 99 THR A CA 1
ATOM 746 C C . THR A 1 99 ? 12.629 1.286 -9.179 1.00 95.31 99 THR A C 1
ATOM 748 O O . THR A 1 99 ? 11.784 1.249 -8.278 1.00 95.31 99 THR A O 1
ATOM 751 N N . GLY A 1 100 ? 12.975 0.199 -9.874 1.00 94.06 100 GLY A N 1
ATOM 752 C CA . GLY A 1 100 ? 12.379 -1.119 -9.665 1.00 94.06 100 GLY A CA 1
ATOM 753 C C . GLY A 1 100 ? 12.663 -1.676 -8.274 1.00 94.06 100 GLY A C 1
ATOM 754 O O . GLY A 1 100 ? 11.757 -2.190 -7.616 1.00 94.06 100 GLY A O 1
ATOM 755 N N . LEU A 1 101 ? 13.888 -1.504 -7.774 1.00 95.94 101 LEU A N 1
ATOM 756 C CA . LEU A 1 101 ? 14.250 -1.880 -6.409 1.00 95.94 101 LEU A CA 1
ATOM 757 C C . LEU A 1 101 ? 13.409 -1.114 -5.377 1.00 95.94 101 LEU A C 1
ATOM 759 O O . LEU A 1 101 ? 12.872 -1.727 -4.452 1.00 95.94 101 LEU A O 1
ATOM 763 N N . CYS A 1 102 ? 13.224 0.196 -5.557 1.00 94.12 102 CYS A N 1
ATOM 764 C CA . CYS A 1 102 ? 12.330 0.992 -4.712 1.00 94.12 102 CYS A CA 1
ATOM 765 C C . CYS A 1 102 ? 10.892 0.455 -4.741 1.00 94.12 102 CYS A C 1
ATOM 767 O O . CYS A 1 102 ? 10.268 0.318 -3.684 1.00 94.12 102 CYS A O 1
ATOM 769 N N . ALA A 1 103 ? 10.378 0.084 -5.921 1.00 92.50 103 ALA A N 1
ATOM 770 C CA . ALA A 1 103 ? 9.066 -0.546 -6.044 1.00 92.50 103 ALA A CA 1
ATOM 771 C C . ALA A 1 103 ? 8.992 -1.829 -5.198 1.00 92.50 103 ALA A C 1
ATOM 773 O O . ALA A 1 103 ? 8.078 -1.977 -4.384 1.00 92.50 103 ALA A O 1
ATOM 774 N N . VAL A 1 104 ? 9.979 -2.723 -5.322 1.00 93.75 104 VAL A N 1
ATOM 775 C CA . VAL A 1 104 ? 10.045 -3.985 -4.564 1.00 93.75 104 VAL A CA 1
ATOM 776 C C . VAL A 1 104 ? 10.080 -3.739 -3.055 1.00 93.75 104 VAL A C 1
ATOM 778 O O . VAL A 1 104 ? 9.304 -4.357 -2.325 1.00 93.75 104 VAL A O 1
ATOM 781 N N . LEU A 1 105 ? 10.898 -2.801 -2.572 1.00 93.56 105 LEU A N 1
ATOM 782 C CA . LEU A 1 105 ? 10.978 -2.467 -1.142 1.00 93.56 105 LEU A CA 1
ATOM 783 C C . LEU A 1 105 ? 9.647 -1.923 -0.587 1.00 93.56 105 LEU A C 1
ATOM 785 O O . LEU A 1 105 ? 9.248 -2.214 0.550 1.00 93.56 105 LEU A O 1
ATOM 789 N N . LEU A 1 106 ? 8.891 -1.181 -1.401 1.00 91.31 106 LEU A N 1
ATOM 790 C CA . LEU A 1 106 ? 7.542 -0.751 -1.028 1.00 91.31 106 LEU A CA 1
ATOM 791 C C . LEU A 1 106 ? 6.564 -1.929 -0.909 1.00 91.31 106 LEU A C 1
ATOM 793 O O . LEU A 1 106 ? 5.605 -1.844 -0.133 1.00 91.31 106 LEU A O 1
ATOM 797 N N . TRP A 1 107 ? 6.767 -3.018 -1.650 1.00 88.19 107 TRP A N 1
ATOM 798 C CA . TRP A 1 107 ? 5.949 -4.230 -1.555 1.00 88.19 107 TRP A CA 1
ATOM 799 C C . TRP A 1 107 ? 6.352 -5.119 -0.378 1.00 88.19 107 TRP A C 1
ATOM 801 O O . TRP A 1 107 ? 5.473 -5.580 0.351 1.00 88.19 107 TRP A O 1
ATOM 811 N N . THR A 1 108 ? 7.647 -5.315 -0.129 1.00 90.81 108 THR A N 1
ATOM 812 C CA . THR A 1 108 ? 8.126 -6.183 0.963 1.00 90.81 108 THR A CA 1
ATOM 813 C C . THR A 1 108 ? 7.803 -5.631 2.351 1.00 90.81 108 THR A C 1
ATOM 815 O O . THR A 1 108 ? 7.588 -6.404 3.280 1.00 90.81 108 THR A O 1
ATOM 818 N N . SER A 1 109 ? 7.653 -4.311 2.495 1.00 88.12 109 SER A N 1
ATOM 819 C CA . SER A 1 109 ? 7.238 -3.661 3.750 1.00 88.12 109 SER A CA 1
ATOM 820 C C . SER A 1 109 ? 5.750 -3.841 4.112 1.00 88.12 109 SER A C 1
ATOM 822 O O . SER A 1 109 ? 5.315 -3.409 5.182 1.00 88.12 109 SER A O 1
ATOM 824 N N . LEU A 1 110 ? 4.944 -4.492 3.258 1.00 85.25 110 LEU A N 1
ATOM 825 C CA . LEU A 1 110 ? 3.506 -4.711 3.475 1.00 85.25 110 LEU A CA 1
ATOM 826 C C . LEU A 1 110 ? 3.132 -5.404 4.798 1.00 85.25 110 LEU A C 1
ATOM 828 O O . LEU A 1 110 ? 2.163 -4.956 5.419 1.00 85.25 110 LEU A O 1
ATOM 832 N N . PRO A 1 111 ? 3.798 -6.494 5.230 1.00 85.94 111 PRO A N 1
ATOM 833 C CA . PRO A 1 111 ? 3.389 -7.222 6.428 1.00 85.94 111 PRO A CA 1
ATOM 834 C C . PRO A 1 111 ? 3.512 -6.363 7.689 1.00 85.94 111 PRO A C 1
ATOM 836 O O . PRO A 1 111 ? 2.533 -6.212 8.417 1.00 85.94 111 PRO A O 1
ATOM 839 N N . GLN A 1 112 ? 4.666 -5.721 7.888 1.00 87.75 112 GLN A N 1
ATOM 840 C CA . GLN A 1 112 ? 4.919 -4.844 9.034 1.00 87.75 112 GLN A CA 1
ATOM 841 C C . GLN A 1 112 ? 3.936 -3.669 9.068 1.00 87.75 112 GLN A C 1
ATOM 843 O O . GLN A 1 112 ? 3.266 -3.413 10.065 1.00 87.75 112 GLN A O 1
ATOM 848 N N . GLN A 1 113 ? 3.753 -3.020 7.925 1.00 89.12 113 GLN A N 1
ATOM 849 C CA . GLN A 1 113 ? 2.803 -1.931 7.750 1.00 89.12 113 GLN A CA 1
ATOM 850 C C . GLN A 1 113 ? 1.352 -2.291 8.106 1.00 89.12 113 GLN A C 1
ATOM 852 O O . GLN A 1 113 ? 0.578 -1.436 8.542 1.00 89.12 113 GLN A O 1
ATOM 857 N N . ARG A 1 114 ? 0.942 -3.542 7.867 1.00 87.06 114 ARG A N 1
ATOM 858 C CA . ARG A 1 114 ? -0.396 -4.016 8.246 1.00 87.06 114 ARG A CA 1
ATOM 859 C C . ARG A 1 114 ? -0.522 -4.169 9.758 1.00 87.06 114 ARG A C 1
ATOM 861 O O . ARG A 1 114 ? -1.611 -3.919 10.263 1.00 87.06 114 ARG A O 1
ATOM 868 N N . LEU A 1 115 ? 0.546 -4.562 10.453 1.00 86.50 115 LEU A N 1
ATOM 869 C CA . LEU A 1 115 ? 0.574 -4.648 11.915 1.00 86.50 115 LEU A CA 1
ATOM 870 C C . LEU A 1 115 ? 0.462 -3.253 12.542 1.00 86.50 115 LEU A C 1
ATOM 872 O O . LEU A 1 115 ? -0.410 -3.030 13.375 1.00 86.50 115 LEU A O 1
ATOM 876 N N . GLU A 1 116 ? 1.240 -2.287 12.051 1.00 88.88 116 GLU A N 1
ATOM 877 C CA . GLU A 1 116 ? 1.187 -0.892 12.517 1.00 88.88 116 GLU A CA 1
ATOM 878 C C . GLU A 1 116 ? -0.200 -0.259 12.310 1.00 88.88 116 GLU A C 1
ATOM 880 O O . GLU A 1 116 ? -0.769 0.342 13.223 1.00 88.88 116 GLU A O 1
ATOM 885 N N . ASP A 1 117 ? -0.792 -0.438 11.122 1.00 90.38 117 ASP A N 1
ATOM 886 C CA . ASP A 1 117 ? -2.148 0.042 10.833 1.00 90.38 117 ASP A CA 1
ATOM 887 C C . ASP A 1 117 ? -3.196 -0.581 11.769 1.00 90.38 117 ASP A C 1
ATOM 889 O O . ASP A 1 117 ? -4.191 0.066 12.097 1.00 90.38 117 ASP A O 1
ATOM 893 N N . ARG A 1 118 ? -3.018 -1.850 12.158 1.00 87.88 118 ARG A N 1
ATOM 894 C CA . ARG A 1 118 ? -3.942 -2.555 13.057 1.00 87.88 118 ARG A CA 1
ATOM 895 C C . ARG A 1 118 ? -3.834 -2.031 14.481 1.00 87.88 118 ARG A C 1
ATOM 897 O O . ARG A 1 118 ? -4.870 -1.708 15.052 1.00 87.88 118 ARG A O 1
ATOM 904 N N . ALA A 1 119 ? -2.618 -1.874 14.999 1.00 88.88 119 ALA A N 1
ATOM 905 C CA . ALA A 1 119 ? -2.381 -1.304 16.323 1.00 88.88 119 ALA A CA 1
ATOM 906 C C . ALA A 1 119 ? -2.994 0.102 16.449 1.00 88.88 119 ALA A C 1
ATOM 908 O O . ALA A 1 119 ? -3.660 0.414 17.435 1.00 88.88 119 ALA A O 1
ATOM 909 N N . LEU A 1 120 ? -2.868 0.930 15.404 1.00 89.56 120 LEU A N 1
ATOM 910 C CA . LEU A 1 120 ? -3.506 2.250 15.359 1.00 89.56 120 LEU A CA 1
ATOM 911 C C . LEU A 1 120 ? -5.036 2.179 15.369 1.00 89.56 120 LEU A C 1
ATOM 913 O O . LEU A 1 120 ? -5.682 2.997 16.020 1.00 89.56 120 LEU A O 1
ATOM 917 N N . LEU A 1 121 ? -5.629 1.224 14.648 1.00 90.25 121 LEU A N 1
ATOM 918 C CA . LEU A 1 121 ? -7.081 1.031 14.652 1.00 90.25 121 LEU A CA 1
ATOM 919 C C . LEU A 1 121 ? -7.588 0.528 16.005 1.00 90.25 121 LEU A C 1
ATOM 921 O O . LEU A 1 121 ? -8.633 0.995 16.443 1.00 90.25 121 LEU A O 1
ATOM 925 N N . LEU A 1 122 ? -6.851 -0.367 16.669 1.00 89.88 122 LEU A N 1
ATOM 926 C CA . LEU A 1 122 ? -7.172 -0.821 18.022 1.00 89.88 122 LEU A CA 1
ATOM 927 C C . LEU A 1 122 ? -7.126 0.350 19.013 1.00 89.88 122 LEU A C 1
ATOM 929 O O . LEU A 1 122 ? -8.069 0.553 19.771 1.00 89.88 122 LEU A O 1
ATOM 933 N N . HIS A 1 123 ? -6.088 1.188 18.930 1.00 88.25 123 HIS A N 1
ATOM 934 C CA . HIS A 1 123 ? -6.001 2.408 19.733 1.00 88.25 123 HIS A CA 1
ATOM 935 C C . HIS A 1 123 ? -7.187 3.351 19.476 1.00 88.25 123 HIS A C 1
ATOM 937 O O . HIS A 1 123 ? -7.786 3.859 20.419 1.00 88.25 123 HIS A O 1
ATOM 943 N N . GLY A 1 124 ? -7.572 3.543 18.210 1.00 86.88 124 GLY A N 1
ATOM 944 C CA . GLY A 1 124 ? -8.742 4.342 17.846 1.00 86.88 124 GLY A CA 1
ATOM 945 C C . GLY A 1 124 ? -10.067 3.767 18.352 1.00 86.88 124 GLY A C 1
ATOM 946 O O . GLY A 1 124 ? -10.923 4.532 18.778 1.00 86.88 124 GLY A O 1
ATOM 947 N N . ALA A 1 125 ? -10.236 2.442 18.338 1.00 87.31 125 ALA A N 1
ATOM 948 C CA . ALA A 1 125 ? -11.414 1.784 18.905 1.00 87.31 125 ALA A CA 1
ATOM 949 C C . ALA A 1 125 ? -11.495 2.009 20.423 1.00 87.31 125 ALA A C 1
ATOM 951 O O . ALA A 1 125 ? -12.543 2.393 20.930 1.00 87.31 125 ALA A O 1
ATOM 952 N N . ASN A 1 126 ? -10.375 1.859 21.135 1.00 87.81 126 ASN A N 1
ATOM 953 C CA . ASN A 1 126 ? -10.328 2.065 22.583 1.00 87.81 126 ASN A CA 1
ATOM 954 C C . ASN A 1 126 ? -10.575 3.526 22.978 1.00 87.81 126 ASN A C 1
ATOM 956 O O . ASN A 1 126 ? -11.228 3.774 23.984 1.00 87.81 126 ASN A O 1
ATOM 960 N N . GLN A 1 127 ? -10.129 4.497 22.175 1.00 86.88 127 GLN A N 1
ATOM 961 C CA . GLN A 1 127 ? -10.464 5.908 22.402 1.00 86.88 127 GLN A CA 1
ATOM 962 C C . GLN A 1 127 ? -11.972 6.172 22.331 1.00 86.88 127 GLN A C 1
ATOM 964 O O . GLN A 1 127 ? -12.473 6.978 23.106 1.00 86.88 127 GLN A O 1
ATOM 969 N N . VAL A 1 128 ? -12.690 5.492 21.431 1.00 84.44 128 VAL A N 1
ATOM 970 C CA . VAL A 1 128 ? -14.153 5.610 21.322 1.00 84.44 128 VAL A CA 1
ATOM 971 C C . VAL A 1 128 ? -14.853 4.953 22.514 1.00 84.44 128 VAL A C 1
ATOM 973 O O . VAL A 1 128 ? -15.836 5.491 22.996 1.00 84.44 128 VAL A O 1
ATOM 976 N N . LEU A 1 129 ? -14.340 3.825 23.015 1.00 81.00 129 LEU A N 1
ATOM 977 C CA . LEU A 1 129 ? -14.930 3.109 24.159 1.00 81.00 129 LEU A CA 1
ATOM 978 C C . LEU A 1 129 ? -14.724 3.813 25.512 1.00 81.00 129 LEU A C 1
ATOM 980 O O . LEU A 1 129 ? -15.500 3.597 26.440 1.00 81.00 129 LEU A O 1
ATOM 984 N N . VAL A 1 130 ? -13.659 4.611 25.628 1.00 74.88 130 VAL A N 1
ATOM 985 C CA . VAL A 1 130 ? -13.254 5.308 26.862 1.00 74.88 130 VAL A CA 1
ATOM 986 C C . VAL A 1 130 ? -13.838 6.725 26.951 1.00 74.88 130 VAL A C 1
ATOM 988 O O . VAL A 1 130 ? -13.881 7.291 28.043 1.00 74.88 130 VAL A O 1
ATOM 991 N N . GLN A 1 131 ? -14.278 7.316 25.834 1.00 63.75 131 GLN A N 1
ATOM 992 C CA . GLN A 1 131 ? -14.926 8.631 25.839 1.00 63.75 131 GLN A CA 1
ATOM 993 C C . GLN A 1 131 ? -16.400 8.506 26.281 1.00 63.75 131 GLN A C 1
ATOM 995 O O . GLN A 1 131 ? -17.095 7.646 25.745 1.00 63.75 131 GLN A O 1
ATOM 1000 N N . PRO A 1 132 ? -16.854 9.312 27.265 1.00 52.72 132 PRO A N 1
ATOM 1001 C CA . PRO A 1 132 ? -18.222 9.281 27.793 1.00 52.72 132 PRO A CA 1
ATOM 1002 C C . PRO A 1 132 ? -19.269 9.861 26.834 1.00 52.72 132 PRO A C 1
ATOM 1004 O O . PRO A 1 132 ? -18.900 10.709 25.986 1.00 52.72 132 PRO A O 1
#

pLDDT: mean 83.28, std 17.12, range [32.22, 97.44]